Protein AF-X1D4L1-F1 (afdb_monomer)

InterPro domains:
  IPR003759 Cobalamin (vitamin B12)-binding module, cap domain [PF02607] (6-71)
  IPR003759 Cobalamin (vitamin B12)-binding module, cap domain [PS51337] (1-83)
  IPR003759 Cobalamin (vitamin B12)-binding module, cap domain [SM01018] (1-79)
  IPR036594 Methionine synthase domain [G3DSA:1.10.1240.10] (2-73)
  IPR036594 Methionine synthase domain [SSF47644] (5-77)

Nearest PDB structures (foldseek):
  5c8d-assembly2_E  TM=7.628E-01  e=3.275E+00  Thermus thermophilus HB27
  5c8d-assembly1_A  TM=7.175E-01  e=3.076E+00  Thermus thermophilus HB27
  8c31-assembly1_A  TM=6.372E-01  e=2.888E+00  Thermus thermophilus HB27
  6b87-assembly1_A-2  TM=2.746E-01  e=7.896E+00  synthetic construct

Mean predicted aligned error: 6.62 Å

Secondary structure (DSSP, 8-state):
--HHHHHHTT-HHHHHHHHHHHHHTT--HHHHHHHHHHHHHHHHHHHHTTSS-HHHHHHHHHHHHHHHHHHHHHHHHHHHHHGGGS--

pLDDT: mean 84.49, std 14.39, range [43.62, 95.25]

Structure (mmCIF, N/CA/C/O backbone):
data_AF-X1D4L1-F1
#
_entry.id   AF-X1D4L1-F1
#
loop_
_atom_site.group_PDB
_atom_site.id
_atom_site.type_symbol
_atom_site.label_atom_id
_atom_site.label_alt_id
_atom_site.label_comp_id
_atom_site.label_asym_id
_atom_site.label_entity_id
_atom_site.label_seq_id
_atom_site.pdbx_PDB_ins_code
_atom_site.Cartn_x
_atom_site.Cartn_y
_atom_site.Cartn_z
_atom_site.occupancy
_atom_site.B_iso_or_equiv
_atom_site.auth_seq_id
_atom_site.auth_comp_id
_atom_site.auth_asym_id
_atom_site.auth_atom_id
_atom_site.pdbx_PDB_model_num
ATOM 1 N N . MET A 1 1 ? 2.075 -16.305 -2.247 1.00 57.91 1 MET A N 1
ATOM 2 C CA . MET A 1 1 ? 1.863 -14.990 -1.618 1.00 57.91 1 MET A CA 1
ATOM 3 C C . MET 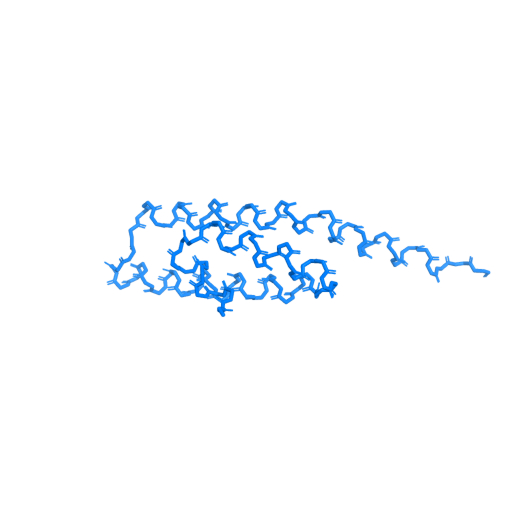A 1 1 ? 1.267 -14.058 -2.649 1.00 57.91 1 MET A C 1
ATOM 5 O O . MET A 1 1 ? 1.722 -14.076 -3.788 1.00 57.91 1 MET A O 1
ATOM 9 N N . ASP A 1 2 ? 0.240 -13.313 -2.264 1.00 86.25 2 ASP A N 1
ATOM 10 C CA . ASP A 1 2 ? -0.453 -12.358 -3.127 1.00 86.25 2 ASP A CA 1
ATOM 11 C C . ASP A 1 2 ? 0.095 -10.946 -2.859 1.00 86.25 2 ASP A C 1
ATOM 13 O O . ASP A 1 2 ? 0.140 -10.515 -1.710 1.00 86.25 2 ASP A O 1
ATOM 17 N N . PHE A 1 3 ? 0.551 -10.242 -3.900 1.00 90.06 3 PHE A N 1
ATOM 18 C CA . PHE A 1 3 ? 1.237 -8.945 -3.771 1.00 90.06 3 PHE A CA 1
ATOM 19 C C . PHE A 1 3 ? 0.365 -7.876 -3.099 1.00 90.06 3 PHE A C 1
ATOM 21 O O . PHE A 1 3 ? 0.867 -7.076 -2.315 1.00 90.06 3 PHE A O 1
ATOM 28 N N . ILE A 1 4 ? -0.947 -7.897 -3.352 1.00 93.25 4 ILE A N 1
ATOM 29 C CA . ILE A 1 4 ? -1.903 -6.961 -2.746 1.00 93.25 4 ILE A CA 1
ATOM 30 C C . ILE A 1 4 ? -1.980 -7.200 -1.240 1.00 93.25 4 ILE A C 1
ATOM 32 O O . ILE A 1 4 ? -2.017 -6.253 -0.460 1.00 93.25 4 ILE A O 1
ATOM 36 N N . THR A 1 5 ? -1.993 -8.469 -0.829 1.00 93.75 5 THR A N 1
ATOM 37 C CA . THR A 1 5 ? -2.088 -8.839 0.588 1.00 93.75 5 THR A CA 1
ATOM 38 C C . THR A 1 5 ? -0.875 -8.340 1.364 1.00 93.75 5 THR A C 1
ATOM 40 O O . THR A 1 5 ? -1.057 -7.701 2.392 1.00 93.75 5 THR A O 1
ATOM 43 N N . GLU A 1 6 ? 0.337 -8.524 0.836 1.00 94.50 6 GLU A N 1
ATOM 44 C CA . GLU A 1 6 ? 1.562 -8.048 1.498 1.00 94.50 6 GLU A CA 1
ATOM 45 C C . GLU A 1 6 ? 1.585 -6.517 1.656 1.00 94.50 6 GLU A C 1
ATOM 47 O O . GLU A 1 6 ? 2.024 -6.014 2.689 1.00 94.50 6 GLU A O 1
ATOM 52 N N . ILE A 1 7 ? 1.065 -5.767 0.672 1.00 93.56 7 ILE A N 1
ATOM 53 C CA . ILE A 1 7 ? 0.938 -4.303 0.773 1.00 93.56 7 ILE A CA 1
ATOM 54 C C . ILE A 1 7 ? -0.068 -3.926 1.856 1.00 93.56 7 ILE A C 1
ATOM 56 O O . ILE A 1 7 ? 0.188 -3.022 2.650 1.00 93.56 7 ILE A O 1
ATOM 60 N N . VAL A 1 8 ? -1.224 -4.594 1.879 1.00 93.81 8 VAL A N 1
ATOM 61 C CA . VAL A 1 8 ? -2.261 -4.332 2.879 1.00 93.81 8 VAL A CA 1
ATOM 62 C C . VAL A 1 8 ? -1.722 -4.629 4.271 1.00 93.81 8 VAL A C 1
ATOM 64 O O . VAL A 1 8 ? -1.876 -3.782 5.135 1.00 93.81 8 VAL A O 1
ATOM 67 N N . GLU A 1 9 ? -1.042 -5.757 4.475 1.00 93.38 9 GLU A N 1
ATOM 68 C CA . GLU A 1 9 ? -0.452 -6.145 5.763 1.00 93.38 9 GLU A CA 1
ATOM 69 C C . GLU A 1 9 ? 0.797 -5.341 6.158 1.00 93.38 9 GLU A C 1
ATOM 71 O O . GLU A 1 9 ? 1.339 -5.563 7.237 1.00 93.38 9 GLU A O 1
ATOM 76 N N . LEU A 1 10 ? 1.213 -4.365 5.341 1.00 92.19 10 LEU A N 1
ATOM 77 C CA . LEU A 1 10 ? 2.369 -3.496 5.584 1.00 92.19 10 LEU A CA 1
ATOM 78 C C . LEU A 1 10 ? 3.707 -4.260 5.662 1.00 92.19 10 LEU A C 1
ATOM 80 O O . LEU A 1 10 ? 4.658 -3.795 6.291 1.00 92.19 10 LEU A O 1
ATOM 84 N N . ASN A 1 11 ? 3.806 -5.413 4.994 1.00 94.06 11 ASN A N 1
ATOM 85 C CA . ASN A 1 11 ? 5.017 -6.235 4.950 1.00 94.06 11 ASN A CA 1
ATOM 86 C C . ASN A 1 11 ? 6.008 -5.692 3.908 1.00 94.06 11 ASN A C 1
ATOM 88 O O . ASN A 1 11 ? 6.177 -6.272 2.834 1.00 94.06 11 ASN A O 1
ATOM 92 N N . GLU A 1 12 ? 6.663 -4.571 4.216 1.00 92.50 12 GLU A N 1
ATOM 93 C CA . GLU A 1 12 ? 7.584 -3.870 3.306 1.00 92.50 12 GLU A CA 1
ATOM 94 C C . GLU A 1 12 ? 8.609 -4.803 2.639 1.00 92.50 12 GLU A C 1
ATOM 96 O O . GLU A 1 12 ? 8.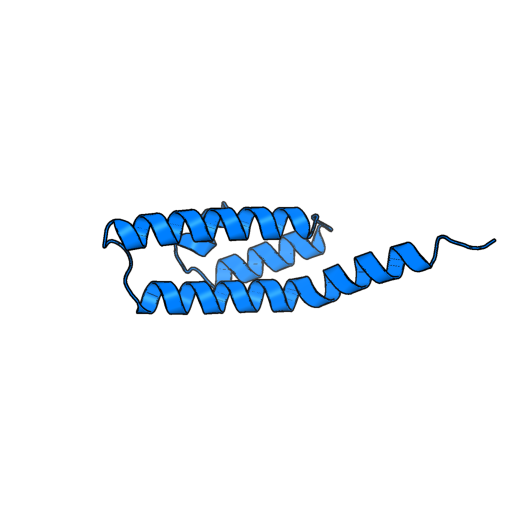731 -4.802 1.413 1.00 92.50 12 GLU A O 1
ATOM 101 N N . GLU A 1 13 ? 9.308 -5.631 3.422 1.00 92.62 13 GLU A N 1
ATOM 102 C CA . GLU A 1 13 ? 10.353 -6.526 2.908 1.00 92.62 13 GLU A CA 1
ATOM 103 C C . GLU A 1 13 ? 9.804 -7.482 1.837 1.00 92.62 13 GLU A C 1
ATOM 105 O O . GLU A 1 13 ? 10.330 -7.540 0.721 1.00 92.62 13 GLU A O 1
ATOM 110 N N . ASN A 1 14 ? 8.683 -8.150 2.128 1.00 93.81 14 ASN A N 1
ATOM 111 C CA . ASN A 1 14 ? 8.037 -9.075 1.196 1.00 93.81 14 ASN A CA 1
ATOM 112 C C . ASN A 1 14 ? 7.533 -8.358 -0.061 1.00 93.81 14 ASN A C 1
ATOM 114 O O . ASN A 1 14 ? 7.651 -8.888 -1.168 1.00 93.81 14 ASN A O 1
ATOM 118 N N . VAL A 1 15 ? 6.969 -7.155 0.094 1.00 94.19 15 VAL A N 1
ATOM 119 C CA . VAL A 1 15 ? 6.500 -6.337 -1.031 1.00 94.19 15 VAL A CA 1
ATOM 120 C C . VAL A 1 15 ? 7.660 -6.011 -1.965 1.00 94.19 15 VAL A C 1
ATOM 122 O O . VAL A 1 15 ? 7.539 -6.205 -3.175 1.00 94.19 15 VAL A O 1
ATOM 125 N N . LEU A 1 16 ? 8.797 -5.564 -1.433 1.00 92.12 16 LEU A N 1
ATOM 126 C CA . LEU A 1 16 ? 9.967 -5.231 -2.244 1.00 92.12 16 LEU A CA 1
ATOM 127 C C . LEU A 1 16 ? 10.574 -6.464 -2.921 1.00 92.12 16 LEU A C 1
ATOM 129 O O . LEU A 1 16 ? 10.968 -6.384 -4.087 1.00 92.12 16 LEU A O 1
ATOM 133 N N . GLU A 1 17 ? 10.625 -7.611 -2.240 1.00 93.19 17 GLU A N 1
ATOM 134 C CA . GLU A 1 17 ? 11.078 -8.868 -2.845 1.00 93.19 17 GLU A CA 1
ATOM 135 C C . GLU A 1 17 ? 10.171 -9.309 -4.002 1.00 93.19 17 GLU A C 1
ATOM 137 O O . GLU A 1 17 ? 10.655 -9.605 -5.100 1.00 93.19 17 GLU A O 1
ATOM 142 N N . LEU A 1 18 ? 8.851 -9.303 -3.794 1.00 92.25 18 LEU A N 1
ATOM 143 C CA . LEU A 1 18 ? 7.871 -9.638 -4.830 1.00 92.25 18 LEU A CA 1
ATOM 144 C C . LEU A 1 18 ? 7.926 -8.661 -6.003 1.00 92.25 18 LEU A C 1
ATOM 146 O O . LEU A 1 18 ? 7.874 -9.095 -7.156 1.00 92.25 18 LEU A O 1
ATOM 150 N N . LEU A 1 19 ? 8.055 -7.362 -5.725 1.00 91.50 19 LEU A N 1
ATOM 151 C CA . LEU A 1 19 ? 8.189 -6.338 -6.751 1.00 91.50 19 LEU A CA 1
ATOM 152 C C . LEU A 1 19 ? 9.427 -6.598 -7.606 1.00 91.50 19 LEU A C 1
ATOM 154 O O . LEU A 1 19 ? 9.317 -6.695 -8.826 1.00 91.50 19 LEU A O 1
ATOM 158 N N . LYS A 1 20 ? 10.596 -6.776 -6.983 1.00 89.50 20 LYS A N 1
ATOM 159 C CA . LYS A 1 20 ? 11.845 -7.061 -7.701 1.00 89.50 20 LYS A CA 1
ATOM 160 C C . LYS A 1 20 ? 11.727 -8.311 -8.559 1.00 89.50 20 LYS A C 1
ATOM 162 O O . LYS A 1 20 ? 12.165 -8.290 -9.707 1.00 89.50 20 LYS A O 1
ATOM 167 N N . LYS A 1 21 ? 11.097 -9.367 -8.039 1.00 90.56 21 LYS A N 1
ATOM 168 C CA . LYS A 1 21 ? 10.854 -10.601 -8.791 1.00 90.56 21 LYS A CA 1
ATOM 169 C C . LYS A 1 21 ? 9.975 -10.358 -10.021 1.00 90.56 21 LYS A C 1
ATOM 171 O O . LYS A 1 21 ? 10.373 -10.715 -11.123 1.00 90.56 21 LYS A O 1
ATOM 176 N N . ARG A 1 22 ? 8.846 -9.658 -9.866 1.00 88.62 22 ARG A N 1
ATOM 177 C CA . ARG A 1 22 ? 7.971 -9.280 -10.992 1.00 88.62 22 ARG A CA 1
ATOM 178 C C . ARG A 1 22 ? 8.709 -8.444 -12.039 1.00 88.62 22 ARG A C 1
ATOM 180 O O . ARG A 1 22 ? 8.599 -8.701 -13.233 1.00 88.62 22 ARG A O 1
ATOM 187 N N . LEU A 1 23 ? 9.522 -7.483 -11.601 1.00 84.38 23 LEU A N 1
ATOM 188 C CA . LEU A 1 23 ? 10.335 -6.670 -12.505 1.00 84.38 23 LEU A CA 1
ATOM 189 C C . LEU A 1 23 ? 11.400 -7.500 -13.240 1.00 84.38 23 LEU A C 1
ATOM 191 O O . LEU A 1 23 ? 11.677 -7.246 -14.414 1.00 84.38 23 LEU A O 1
ATOM 195 N N . GLN A 1 24 ? 12.012 -8.488 -12.584 1.00 86.50 24 GLN A N 1
ATOM 196 C CA . GLN A 1 24 ? 12.944 -9.422 -13.228 1.00 86.50 24 GLN A CA 1
ATOM 197 C C . GLN A 1 24 ? 12.250 -10.288 -14.284 1.00 86.50 24 GLN A C 1
ATOM 199 O O . GLN A 1 24 ? 12.805 -10.478 -15.366 1.00 86.50 24 GLN A O 1
ATOM 204 N N . ASP A 1 25 ? 11.017 -10.712 -14.016 1.00 85.81 25 ASP A N 1
ATOM 205 C CA . ASP A 1 25 ? 10.200 -11.517 -14.928 1.00 85.81 25 ASP A CA 1
ATOM 206 C C . ASP A 1 25 ? 9.638 -10.717 -16.128 1.00 85.81 25 ASP A C 1
ATOM 208 O O . ASP A 1 25 ? 8.913 -11.271 -16.951 1.00 85.81 25 ASP A O 1
ATOM 212 N N . ASN A 1 26 ? 10.010 -9.436 -16.285 1.00 78.19 26 ASN A N 1
ATOM 213 C CA . ASN A 1 26 ? 9.451 -8.505 -17.281 1.00 78.19 26 ASN A CA 1
ATOM 214 C C . ASN A 1 26 ? 7.921 -8.370 -17.187 1.00 78.19 26 ASN A C 1
ATOM 216 O O . ASN A 1 26 ? 7.248 -8.169 -18.199 1.00 78.19 26 ASN A O 1
ATOM 220 N N . ASP A 1 27 ? 7.378 -8.461 -15.972 1.00 80.69 27 ASP A N 1
ATOM 221 C CA . ASP A 1 27 ? 5.964 -8.192 -15.732 1.00 80.69 27 ASP A CA 1
ATOM 222 C C . ASP A 1 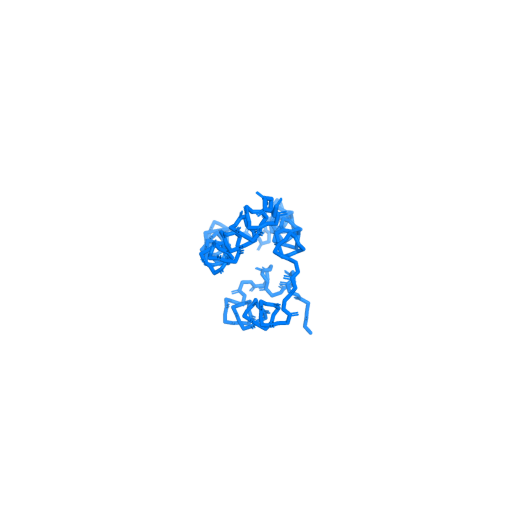27 ? 5.615 -6.743 -16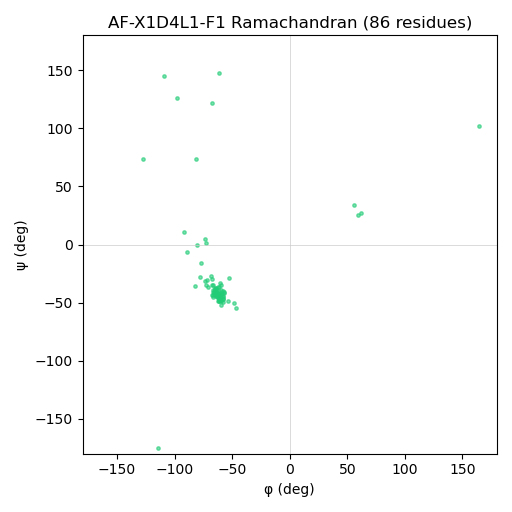.110 1.00 80.69 27 ASP A C 1
ATOM 224 O O . ASP A 1 27 ? 6.446 -5.832 -15.999 1.00 80.69 27 ASP A O 1
ATOM 228 N N . ASP A 1 28 ? 4.385 -6.529 -16.579 1.00 83.38 28 ASP A N 1
ATOM 229 C CA . ASP A 1 28 ? 3.939 -5.213 -17.025 1.00 83.38 28 ASP A CA 1
ATOM 230 C C . ASP A 1 28 ? 3.856 -4.245 -15.824 1.00 83.38 28 ASP A C 1
ATOM 232 O O . ASP A 1 28 ? 3.097 -4.493 -14.878 1.00 83.38 28 ASP A O 1
ATOM 236 N N . PRO A 1 29 ? 4.575 -3.106 -15.845 1.00 83.50 29 PRO A N 1
ATOM 237 C CA . PRO A 1 29 ? 4.495 -2.091 -14.794 1.00 83.50 29 PRO A CA 1
ATOM 238 C C . PRO A 1 29 ? 3.062 -1.619 -14.494 1.00 83.50 29 PRO A C 1
ATOM 240 O O . PRO A 1 29 ? 2.758 -1.226 -13.364 1.00 83.50 29 PRO A O 1
ATOM 243 N N . LEU A 1 30 ? 2.169 -1.658 -15.489 1.00 84.56 30 LEU A N 1
ATOM 244 C CA . LEU A 1 30 ? 0.761 -1.305 -15.335 1.00 84.56 30 LEU A CA 1
ATOM 245 C C . LEU A 1 30 ? 0.005 -2.304 -14.453 1.00 84.56 30 LEU A C 1
ATOM 247 O O . LEU A 1 30 ? -0.851 -1.875 -13.679 1.00 84.56 30 LEU A O 1
ATOM 251 N N . ASN A 1 31 ? 0.341 -3.597 -14.508 1.00 88.25 31 ASN A N 1
ATOM 252 C CA . ASN A 1 31 ? -0.257 -4.610 -13.632 1.00 88.25 31 ASN A CA 1
ATOM 253 C C . ASN A 1 31 ? 0.116 -4.347 -12.173 1.00 88.25 31 ASN A C 1
ATOM 255 O O . ASN A 1 31 ? -0.745 -4.368 -11.293 1.00 88.25 31 ASN A O 1
ATOM 259 N N . VAL A 1 32 ? 1.386 -4.016 -11.921 1.00 89.19 32 VAL A N 1
ATOM 260 C CA . VAL A 1 32 ? 1.856 -3.638 -10.582 1.00 89.19 32 VAL A CA 1
ATOM 261 C C . VAL A 1 32 ? 1.106 -2.402 -10.081 1.00 89.19 32 VAL A C 1
ATOM 263 O O . VAL A 1 32 ? 0.617 -2.397 -8.954 1.00 89.19 32 VAL A O 1
ATOM 266 N N . MET A 1 33 ? 0.945 -1.371 -10.917 1.00 87.88 33 MET A N 1
ATOM 267 C CA . MET A 1 33 ? 0.163 -0.182 -10.554 1.00 87.88 33 MET A CA 1
ATOM 268 C C . MET A 1 33 ? -1.309 -0.495 -10.252 1.00 87.88 33 MET A C 1
ATOM 270 O O . MET A 1 33 ? -1.900 0.149 -9.383 1.00 87.88 33 MET A O 1
ATOM 274 N N . ASP A 1 34 ? -1.921 -1.440 -10.965 1.00 91.38 34 ASP A N 1
ATOM 275 C CA . ASP A 1 34 ? -3.305 -1.852 -10.721 1.00 91.38 34 ASP A CA 1
ATOM 276 C C . ASP A 1 34 ? -3.452 -2.561 -9.365 1.00 91.38 34 ASP A C 1
ATOM 278 O O . ASP A 1 34 ? -4.346 -2.232 -8.579 1.00 91.38 34 ASP A O 1
ATOM 282 N N . ASP A 1 35 ? -2.518 -3.452 -9.032 1.00 92.44 35 ASP A N 1
ATOM 283 C CA . ASP A 1 35 ? -2.476 -4.123 -7.729 1.00 92.44 35 ASP A CA 1
ATOM 284 C C . ASP A 1 35 ? -2.259 -3.132 -6.581 1.00 92.44 35 ASP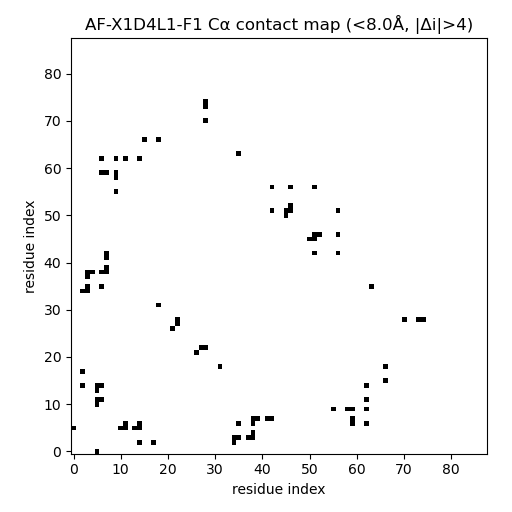 A C 1
ATOM 286 O O . ASP A 1 35 ? -2.948 -3.179 -5.559 1.00 92.44 35 ASP A O 1
ATOM 290 N N . VAL A 1 36 ? -1.368 -2.162 -6.770 1.00 91.88 36 VAL A N 1
ATOM 291 C CA . VAL A 1 36 ? -1.140 -1.075 -5.814 1.00 91.88 36 VAL A CA 1
ATOM 292 C C . VAL A 1 36 ? -2.432 -0.280 -5.555 1.00 91.88 36 VAL A C 1
ATOM 294 O O . VAL A 1 36 ? -2.788 -0.030 -4.401 1.00 91.88 36 VAL A O 1
ATOM 297 N N . LYS A 1 37 ? -3.203 0.057 -6.600 1.00 91.62 37 LYS A N 1
ATOM 298 C CA . LYS A 1 37 ? -4.505 0.741 -6.452 1.00 91.62 37 LYS A CA 1
ATOM 299 C C . LYS A 1 37 ? -5.530 -0.104 -5.697 1.00 91.62 37 LYS A C 1
ATOM 301 O O . LYS A 1 37 ? -6.260 0.429 -4.858 1.00 91.62 37 LYS A O 1
ATOM 306 N N . LYS A 1 38 ? -5.600 -1.411 -5.974 1.00 94.06 38 LYS A N 1
ATOM 307 C CA . LYS A 1 38 ? -6.475 -2.337 -5.231 1.00 94.06 38 LYS A CA 1
ATOM 308 C C . LYS A 1 38 ? -6.098 -2.375 -3.752 1.00 94.06 38 LYS A C 1
ATOM 310 O O . LYS A 1 38 ? -6.982 -2.293 -2.903 1.00 94.06 38 LYS A O 1
ATOM 315 N N . SER A 1 39 ? -4.802 -2.413 -3.458 1.00 93.75 39 SER A N 1
ATOM 316 C CA . SER A 1 39 ? -4.267 -2.389 -2.093 1.00 93.75 39 SER A CA 1
ATOM 317 C C . SER A 1 39 ? -4.694 -1.118 -1.356 1.00 93.75 39 SER A C 1
ATOM 319 O O . SER A 1 39 ? -5.263 -1.197 -0.270 1.00 93.75 39 SER A O 1
ATOM 321 N N . MET A 1 40 ? -4.542 0.054 -1.988 1.00 91.25 40 MET A N 1
ATOM 322 C CA . MET A 1 40 ? -4.996 1.334 -1.423 1.00 91.25 40 MET A CA 1
ATOM 323 C C . MET A 1 40 ? -6.491 1.350 -1.111 1.00 91.25 40 MET A C 1
ATOM 325 O O . MET A 1 40 ? -6.898 1.886 -0.082 1.00 91.25 40 MET A O 1
ATOM 329 N N . LYS A 1 41 ? -7.319 0.758 -1.980 1.00 93.81 41 LYS A N 1
ATOM 330 C CA . LYS A 1 41 ? -8.760 0.656 -1.734 1.00 93.81 41 LYS A CA 1
ATOM 331 C C . LYS A 1 41 ? -9.043 -0.155 -0.467 1.00 93.81 41 LYS A C 1
ATOM 333 O O . LYS A 1 41 ? -9.792 0.307 0.386 1.00 93.81 41 LYS A O 1
ATOM 338 N N . ILE A 1 42 ? -8.392 -1.308 -0.312 1.00 94.50 42 ILE A N 1
ATOM 339 C CA . ILE A 1 42 ? -8.553 -2.180 0.862 1.00 94.50 42 ILE A CA 1
ATOM 340 C C . ILE A 1 42 ? -8.088 -1.476 2.143 1.00 94.50 42 ILE A C 1
ATOM 342 O O . ILE A 1 42 ? -8.776 -1.536 3.160 1.00 94.50 42 ILE A O 1
ATOM 346 N N . ILE A 1 43 ? -6.952 -0.779 2.094 1.00 93.25 43 ILE A N 1
ATOM 347 C CA . ILE A 1 43 ? -6.425 0.014 3.213 1.00 93.25 43 ILE A CA 1
ATOM 348 C C . ILE A 1 43 ? -7.415 1.127 3.589 1.00 93.25 43 ILE A C 1
ATOM 350 O O . ILE A 1 43 ? -7.711 1.314 4.767 1.00 93.25 43 ILE A O 1
ATOM 354 N N . GLY A 1 44 ? -7.988 1.827 2.604 1.00 91.62 44 GLY A N 1
ATOM 355 C CA . GLY A 1 44 ? -9.009 2.853 2.830 1.00 91.62 44 GLY A CA 1
ATOM 356 C C . GLY A 1 44 ? -10.309 2.299 3.426 1.00 91.62 44 GLY A C 1
ATOM 357 O O . GLY A 1 44 ? -10.897 2.918 4.317 1.00 91.62 44 GLY A O 1
ATOM 358 N N . ASP A 1 45 ? -10.733 1.109 2.998 1.00 94.75 45 ASP A N 1
ATOM 359 C CA . ASP A 1 45 ? -11.863 0.386 3.590 1.00 94.75 45 ASP A CA 1
ATOM 360 C C . ASP A 1 45 ? -11.572 -0.012 5.051 1.00 94.75 45 ASP A C 1
ATOM 362 O O . ASP A 1 45 ? -12.414 0.200 5.927 1.00 94.75 45 ASP A O 1
ATOM 366 N N . LYS A 1 46 ? -10.370 -0.526 5.352 1.00 93.19 46 LYS A N 1
ATOM 367 C CA . LYS A 1 46 ? -9.925 -0.856 6.722 1.00 93.19 46 LYS A CA 1
ATOM 368 C C . LYS A 1 46 ? -9.846 0.380 7.617 1.00 93.19 46 LYS A C 1
ATOM 370 O O . LYS A 1 46 ? -10.301 0.344 8.761 1.00 93.19 46 LYS A O 1
ATOM 375 N N . PHE A 1 47 ? -9.339 1.493 7.093 1.00 92.31 47 PHE A N 1
ATOM 376 C CA . PHE A 1 47 ? -9.331 2.776 7.795 1.00 92.31 47 PHE A CA 1
ATOM 377 C C . PHE A 1 47 ? -10.756 3.261 8.097 1.00 92.31 47 PHE A C 1
ATOM 379 O O . PHE A 1 47 ? -11.066 3.633 9.227 1.00 92.31 47 PHE A O 1
ATOM 386 N N . SER A 1 48 ? -11.667 3.163 7.122 1.00 93.00 48 SER A N 1
ATOM 387 C CA . SER A 1 48 ? -13.085 3.514 7.306 1.00 93.00 48 SER A CA 1
ATOM 388 C C . SER A 1 48 ? -13.764 2.656 8.380 1.00 93.00 48 SER A C 1
ATOM 390 O O . SER A 1 48 ? -14.627 3.141 9.114 1.00 93.00 48 SER A O 1
ATOM 392 N N . LYS A 1 49 ? -13.343 1.393 8.519 1.00 95.25 49 LYS A N 1
ATOM 393 C CA . LYS A 1 49 ? -13.797 0.469 9.569 1.00 95.25 49 LYS A CA 1
ATOM 394 C C . LYS A 1 49 ? -13.111 0.672 10.923 1.00 95.25 49 LYS A C 1
ATOM 396 O O . LYS A 1 49 ? -13.462 -0.029 11.868 1.00 95.25 49 LYS A O 1
ATOM 401 N N . LYS A 1 50 ? -12.187 1.634 11.044 1.00 92.62 50 LYS A N 1
ATOM 402 C CA . LYS A 1 50 ? -11.337 1.853 12.230 1.00 92.62 50 LYS A CA 1
ATOM 403 C C . LYS A 1 50 ? -10.469 0.641 12.587 1.00 92.62 50 LYS A C 1
ATOM 405 O O . LYS A 1 50 ? -10.116 0.461 13.748 1.00 92.62 50 LYS A O 1
ATOM 410 N N . GLU A 1 51 ? -10.159 -0.197 11.601 1.00 91.94 51 GLU A N 1
ATOM 411 C CA . GLU A 1 51 ? -9.187 -1.280 11.754 1.00 91.94 51 GLU A CA 1
ATOM 412 C C . GLU A 1 51 ? -7.764 -0.750 11.578 1.00 91.94 51 GLU A C 1
ATOM 414 O O . GLU A 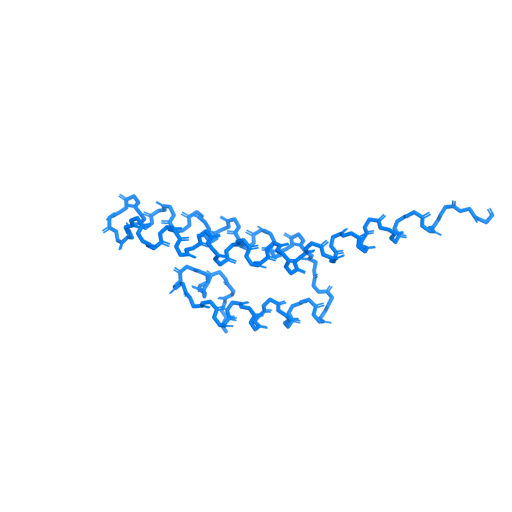1 51 ? -6.868 -1.210 12.274 1.00 91.94 51 GLU A O 1
ATOM 419 N N . TYR A 1 52 ? -7.574 0.218 10.670 1.00 92.44 52 TYR A N 1
ATOM 420 C CA . TYR A 1 52 ? -6.305 0.921 10.447 1.00 92.44 52 TYR A CA 1
ATOM 421 C C . TYR A 1 52 ? -6.391 2.361 10.933 1.00 92.44 52 TY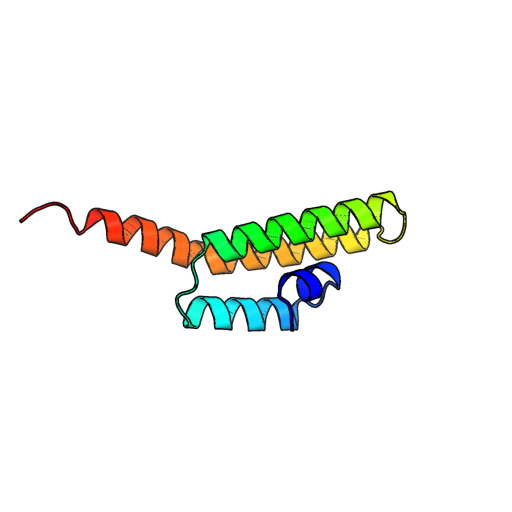R A C 1
ATOM 423 O O . TYR A 1 52 ? -7.426 3.018 10.787 1.00 92.44 52 TYR A O 1
ATOM 431 N N . PHE A 1 53 ? -5.281 2.857 11.466 1.00 91.94 53 PHE A N 1
ATOM 432 C CA . PHE A 1 53 ? -5.130 4.224 11.941 1.00 91.94 53 PHE A CA 1
ATOM 433 C C . PHE A 1 53 ? -4.118 5.012 11.099 1.00 91.94 53 PHE A C 1
ATOM 435 O O . PHE A 1 53 ? -3.638 4.573 10.053 1.00 91.94 53 PHE A O 1
ATOM 442 N N . LEU A 1 54 ? -3.843 6.245 11.530 1.00 92.12 54 LEU A N 1
ATOM 443 C CA . LEU A 1 54 ? -2.939 7.158 10.836 1.00 92.12 54 LEU A CA 1
ATOM 444 C C . LEU A 1 54 ? -1.517 6.588 10.629 1.00 92.12 54 LEU A C 1
ATOM 446 O O . LEU A 1 54 ? -0.991 6.782 9.535 1.00 92.12 54 LEU A O 1
ATOM 450 N N . PRO A 1 55 ? -0.891 5.886 11.599 1.00 93.56 55 PRO A N 1
ATOM 451 C CA . PRO A 1 55 ? 0.433 5.293 11.395 1.00 93.56 55 PRO A CA 1
ATOM 452 C C . PRO A 1 55 ? 0.458 4.269 10.255 1.00 93.56 55 PRO A C 1
ATOM 454 O O . PRO A 1 55 ? 1.353 4.308 9.417 1.00 93.56 55 PRO A O 1
ATOM 457 N N . GLU A 1 56 ? -0.555 3.412 10.173 1.00 92.94 56 GLU A N 1
ATOM 458 C CA . GLU A 1 56 ? -0.703 2.396 9.130 1.00 92.94 56 GLU A CA 1
ATOM 459 C C . GLU A 1 56 ? -0.905 3.033 7.752 1.00 92.94 56 GLU A C 1
ATOM 461 O O . GLU A 1 56 ? -0.319 2.587 6.766 1.00 92.94 56 GLU A O 1
ATOM 466 N N . LEU A 1 57 ? -1.668 4.130 7.676 1.00 91.00 57 LEU A N 1
ATOM 467 C CA . LEU A 1 57 ? -1.791 4.909 6.442 1.00 91.00 57 LEU A CA 1
ATOM 468 C C . LEU A 1 57 ? -0.449 5.502 6.006 1.00 91.00 57 LEU A C 1
ATOM 470 O O . LEU A 1 57 ? -0.099 5.404 4.830 1.00 91.00 57 LEU A O 1
ATOM 474 N N . ILE A 1 58 ? 0.307 6.088 6.938 1.00 92.62 58 ILE A N 1
ATOM 475 C CA . ILE A 1 58 ? 1.629 6.657 6.651 1.00 92.62 58 ILE A CA 1
ATOM 476 C C . ILE A 1 58 ? 2.575 5.559 6.156 1.00 92.62 58 ILE A C 1
ATOM 478 O O . ILE A 1 58 ? 3.187 5.718 5.103 1.00 92.62 58 ILE A O 1
ATOM 482 N N . MET A 1 59 ? 2.637 4.426 6.860 1.00 92.56 59 MET A N 1
ATOM 483 C CA . MET A 1 59 ? 3.488 3.292 6.494 1.00 92.56 59 MET A CA 1
ATOM 484 C C . MET A 1 59 ? 3.121 2.725 5.123 1.00 92.56 59 MET A C 1
ATOM 486 O O . MET A 1 59 ? 4.001 2.497 4.296 1.00 92.56 59 MET A O 1
ATOM 490 N N . SER A 1 60 ? 1.826 2.571 4.831 1.00 93.00 60 SER A N 1
ATOM 491 C CA . SER A 1 60 ? 1.398 2.148 3.498 1.00 93.00 60 SER A CA 1
ATOM 492 C C . SER A 1 60 ? 1.866 3.126 2.419 1.00 93.00 60 SER A C 1
ATOM 494 O O . SER A 1 60 ? 2.376 2.697 1.387 1.00 93.00 60 SER A O 1
ATOM 496 N N . GLY A 1 61 ? 1.766 4.436 2.674 1.00 92.44 61 GLY A N 1
ATOM 497 C CA . GLY A 1 61 ? 2.234 5.484 1.770 1.00 92.44 61 GLY A CA 1
ATOM 498 C C . GLY A 1 61 ? 3.735 5.406 1.482 1.00 92.44 61 GLY A C 1
ATOM 499 O O . GLY A 1 61 ? 4.138 5.580 0.332 1.00 92.44 61 GLY A O 1
ATOM 500 N N . GLU A 1 62 ? 4.548 5.085 2.488 1.00 93.88 62 GLU A N 1
ATOM 501 C CA . GLU A 1 62 ? 5.991 4.873 2.324 1.00 93.88 62 GLU A CA 1
ATOM 502 C C . GLU A 1 62 ? 6.295 3.630 1.473 1.00 93.88 62 GLU A C 1
ATOM 504 O O . GLU A 1 62 ? 7.102 3.707 0.546 1.00 93.88 62 GLU A O 1
ATOM 509 N N . ILE A 1 63 ? 5.597 2.512 1.703 1.00 94.00 63 ILE A N 1
ATOM 510 C CA . ILE A 1 63 ? 5.726 1.295 0.879 1.00 94.00 63 ILE A CA 1
ATOM 511 C C . ILE A 1 63 ? 5.364 1.606 -0.580 1.00 94.00 63 ILE A C 1
ATOM 513 O O . ILE A 1 63 ? 6.116 1.304 -1.506 1.00 94.00 63 ILE A O 1
ATOM 517 N N . LEU A 1 64 ? 4.227 2.271 -0.791 1.00 91.25 64 LEU A N 1
ATOM 518 C CA . LEU A 1 64 ? 3.764 2.751 -2.093 1.00 91.25 64 LEU A CA 1
ATOM 519 C C . LEU A 1 64 ? 4.827 3.603 -2.800 1.00 91.25 64 LEU A C 1
ATOM 521 O O . LEU A 1 64 ? 5.120 3.381 -3.976 1.00 91.25 64 LEU A O 1
ATOM 525 N N . ARG A 1 65 ? 5.413 4.568 -2.087 1.00 91.62 65 ARG A N 1
ATOM 526 C CA . ARG A 1 65 ? 6.470 5.443 -2.603 1.00 91.62 65 ARG A CA 1
ATOM 527 C C . ARG A 1 65 ? 7.674 4.628 -3.081 1.00 91.62 65 ARG A C 1
ATOM 529 O O . ARG A 1 65 ? 8.122 4.853 -4.204 1.00 91.62 65 ARG A O 1
ATOM 536 N N . GLN A 1 66 ? 8.137 3.659 -2.293 1.00 92.69 66 GLN A N 1
ATOM 537 C CA . GLN A 1 66 ? 9.255 2.789 -2.673 1.00 92.69 66 GLN A CA 1
ATOM 538 C C . GLN A 1 66 ? 8.938 1.945 -3.916 1.00 92.69 66 GLN A C 1
ATOM 540 O O . GLN A 1 66 ? 9.773 1.836 -4.815 1.00 92.69 66 GLN A O 1
ATOM 545 N N . ILE A 1 67 ? 7.710 1.421 -4.032 1.00 91.44 67 ILE A N 1
ATOM 546 C CA . ILE A 1 67 ? 7.269 0.702 -5.238 1.00 91.44 67 ILE A CA 1
ATOM 547 C C . ILE A 1 67 ? 7.385 1.600 -6.478 1.00 91.44 67 ILE A C 1
ATOM 549 O O . ILE A 1 67 ? 7.889 1.169 -7.517 1.00 91.44 67 ILE A O 1
ATOM 553 N N . PHE A 1 68 ? 6.940 2.857 -6.388 1.00 88.69 68 PHE A N 1
ATOM 554 C CA . PHE A 1 68 ? 7.040 3.804 -7.501 1.00 88.69 68 PHE A CA 1
ATOM 555 C C . PHE A 1 68 ? 8.486 4.175 -7.849 1.00 88.69 68 PHE A C 1
ATOM 557 O O . PHE A 1 68 ? 8.785 4.364 -9.029 1.00 88.69 68 PHE A O 1
ATOM 564 N N . GLU A 1 69 ? 9.379 4.271 -6.862 1.00 90.50 69 GLU A N 1
ATOM 565 C CA . GLU A 1 69 ? 10.806 4.526 -7.095 1.00 90.50 69 GLU A CA 1
ATOM 566 C C . GLU A 1 69 ? 11.461 3.378 -7.881 1.00 90.50 69 GLU A C 1
ATOM 568 O O . GLU A 1 69 ? 12.182 3.643 -8.845 1.00 90.50 69 GLU A O 1
ATOM 573 N N . GLU A 1 70 ? 11.118 2.125 -7.571 1.00 88.56 70 GLU A N 1
ATOM 574 C CA . GLU A 1 70 ? 11.593 0.941 -8.305 1.00 88.56 70 GLU A CA 1
ATOM 575 C C . GLU A 1 70 ? 10.942 0.797 -9.698 1.00 88.56 70 GLU A C 1
ATOM 577 O O . GLU A 1 70 ? 11.593 0.383 -10.661 1.00 88.56 70 GLU A O 1
ATOM 582 N N . LEU A 1 71 ? 9.664 1.172 -9.849 1.00 85.81 71 LEU A N 1
ATOM 583 C CA . LEU A 1 71 ? 8.968 1.174 -11.147 1.00 85.81 71 LEU A CA 1
ATOM 584 C C . LEU A 1 71 ? 9.449 2.294 -12.081 1.00 85.81 71 LEU A C 1
ATOM 586 O O . LEU A 1 71 ? 9.419 2.143 -13.305 1.00 85.81 71 LEU A O 1
ATOM 590 N N . GLY A 1 72 ? 9.888 3.423 -11.525 1.00 81.69 72 GLY A N 1
ATOM 591 C CA . GLY A 1 72 ? 10.341 4.606 -12.256 1.00 81.69 72 GLY A CA 1
ATOM 592 C C . GLY A 1 72 ? 11.317 4.327 -13.412 1.00 81.69 72 GLY A C 1
ATOM 593 O O . GLY A 1 72 ? 11.035 4.756 -14.538 1.00 81.69 72 GLY A O 1
ATOM 594 N N . PRO A 1 73 ? 12.454 3.632 -13.198 1.00 80.69 73 PRO A N 1
ATOM 595 C CA . PRO A 1 73 ? 13.389 3.297 -14.274 1.00 80.69 73 PRO A CA 1
ATOM 596 C C . PRO A 1 73 ? 12.746 2.440 -15.376 1.00 80.69 73 PRO A C 1
ATOM 598 O O . PRO A 1 73 ? 12.921 2.741 -16.556 1.00 80.69 73 PRO A O 1
ATOM 601 N N . ARG A 1 74 ? 11.910 1.461 -15.013 1.00 75.75 74 ARG A N 1
ATOM 602 C CA . ARG A 1 74 ? 11.235 0.549 -15.956 1.00 75.75 74 ARG A CA 1
ATOM 603 C C . ARG A 1 74 ? 10.232 1.276 -16.852 1.00 75.75 74 ARG A C 1
ATOM 605 O O . ARG A 1 74 ? 10.188 1.040 -18.058 1.00 75.75 74 ARG A O 1
ATOM 612 N N . LEU A 1 75 ? 9.473 2.215 -16.284 1.00 71.81 75 LEU A N 1
ATOM 613 C CA . LEU A 1 75 ? 8.546 3.067 -17.036 1.00 71.81 75 LEU A CA 1
ATOM 614 C C . LEU A 1 75 ? 9.284 3.976 -18.034 1.00 71.81 75 LEU A C 1
ATOM 616 O O . LEU A 1 75 ? 8.815 4.187 -19.154 1.00 71.81 75 LEU A O 1
ATOM 620 N N . LYS A 1 76 ? 10.466 4.489 -17.666 1.00 72.06 76 LYS A N 1
ATOM 621 C CA . LYS A 1 76 ? 11.311 5.292 -18.569 1.00 72.06 76 LYS A CA 1
ATOM 622 C C . LYS A 1 76 ? 11.944 4.457 -19.685 1.00 72.06 76 LYS A C 1
ATOM 624 O O . LYS A 1 76 ? 12.071 4.946 -20.812 1.00 72.06 76 LYS A O 1
ATOM 629 N N . GLU A 1 77 ? 12.330 3.217 -19.397 1.00 65.69 77 GLU A N 1
ATOM 630 C CA . GLU A 1 77 ? 12.836 2.272 -20.400 1.00 65.69 77 GLU A CA 1
ATOM 631 C C . GLU A 1 77 ? 11.752 1.860 -21.404 1.00 65.69 77 GLU A C 1
ATOM 633 O O . GLU A 1 77 ? 12.015 1.859 -22.611 1.00 65.69 77 GLU A O 1
ATOM 638 N N . ALA A 1 78 ? 10.519 1.615 -20.944 1.00 58.97 78 ALA A N 1
ATOM 639 C CA . ALA A 1 78 ? 9.370 1.360 -21.817 1.00 58.97 78 ALA A CA 1
ATOM 640 C C . ALA A 1 78 ? 9.129 2.534 -22.789 1.00 58.97 78 ALA A C 1
ATOM 642 O O . ALA A 1 78 ? 9.074 2.342 -24.005 1.00 58.97 78 ALA A O 1
ATOM 643 N N . GLN A 1 79 ? 9.135 3.774 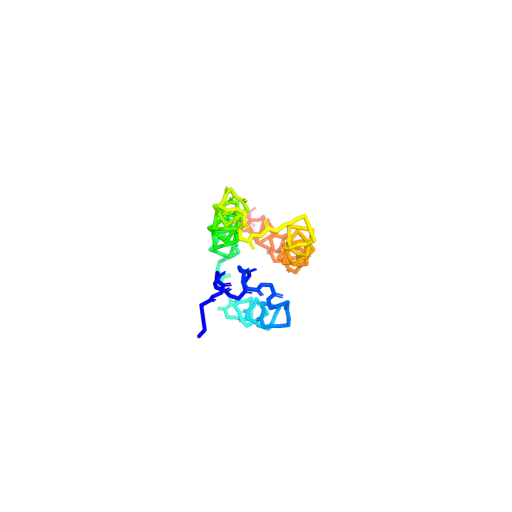-22.285 1.00 56.62 79 GLN A N 1
ATOM 644 C CA . GLN A 1 79 ? 8.972 4.977 -23.116 1.00 56.62 79 GLN A CA 1
ATOM 645 C C . GLN A 1 79 ? 10.148 5.242 -24.075 1.00 56.62 79 GLN A C 1
ATOM 647 O O . GLN A 1 79 ? 9.962 5.818 -25.150 1.00 56.62 79 GLN A O 1
ATOM 652 N N . SER A 1 80 ? 11.370 4.837 -23.716 1.00 52.97 80 SER A N 1
ATOM 653 C CA . SER A 1 80 ? 12.547 4.995 -24.587 1.00 52.97 80 SER A CA 1
ATOM 654 C C . SER A 1 80 ? 12.607 3.942 -25.698 1.00 52.97 80 SER A C 1
ATOM 656 O O . SER A 1 80 ? 13.133 4.218 -26.780 1.00 52.97 80 SER A O 1
ATOM 658 N N . SER A 1 81 ? 12.035 2.761 -25.464 1.00 49.94 81 SER A N 1
ATOM 659 C CA . SER A 1 81 ? 11.998 1.657 -26.429 1.00 49.94 81 SER A CA 1
ATOM 660 C C . SER A 1 81 ? 11.012 1.913 -27.577 1.00 49.94 81 SER A C 1
ATOM 662 O O . SER A 1 81 ? 11.291 1.553 -28.722 1.00 49.94 81 SER A O 1
ATOM 664 N N . GLU A 1 82 ? 9.919 2.638 -27.323 1.00 48.50 82 GLU A N 1
ATOM 665 C CA . GLU A 1 82 ? 8.973 3.068 -28.366 1.00 48.50 82 GLU A CA 1
ATOM 666 C C . GLU A 1 82 ? 9.552 4.115 -29.331 1.00 48.50 82 GLU A C 1
ATOM 668 O O . GLU A 1 82 ? 9.197 4.127 -30.510 1.00 48.50 82 GLU A O 1
ATOM 673 N N . LYS A 1 83 ? 10.523 4.937 -28.906 1.00 45.78 83 LYS A N 1
ATOM 674 C CA . LYS A 1 83 ? 11.167 5.918 -29.803 1.00 45.78 83 LYS A CA 1
ATOM 675 C C . LYS A 1 83 ? 12.204 5.325 -30.761 1.00 45.78 83 LYS A C 1
ATOM 677 O O . LYS A 1 83 ? 12.546 5.985 -31.739 1.00 45.78 83 LYS A O 1
ATOM 682 N N . LYS A 1 84 ? 12.702 4.100 -30.538 1.00 47.41 84 LYS A N 1
ATOM 683 C CA . LYS A 1 84 ? 13.706 3.473 -31.426 1.00 47.41 84 LYS A CA 1
ATOM 684 C C . LYS A 1 84 ? 13.124 2.652 -32.582 1.00 47.41 84 LYS A C 1
ATOM 686 O O . LYS A 1 84 ? 13.883 2.254 -33.459 1.00 47.41 84 LYS A O 1
ATOM 691 N N . LYS A 1 85 ? 11.805 2.437 -32.646 1.00 46.22 85 LYS A N 1
ATOM 692 C CA . LYS A 1 85 ? 11.158 1.671 -33.733 1.00 46.22 85 LYS A CA 1
ATOM 693 C C . LYS A 1 85 ? 10.674 2.517 -34.923 1.00 46.22 85 LYS A C 1
ATOM 695 O O . LYS A 1 85 ? 9.974 2.001 -35.785 1.00 46.22 85 LYS A O 1
ATOM 700 N N . GLY A 1 86 ? 11.053 3.796 -34.991 1.00 51.62 86 GLY A N 1
ATOM 701 C CA . GLY A 1 86 ? 10.619 4.727 -36.036 1.00 51.62 86 GLY A CA 1
ATOM 702 C C . GLY A 1 86 ? 11.769 5.440 -36.741 1.00 51.62 86 GLY A C 1
ATOM 703 O O . GLY A 1 86 ? 11.983 6.620 -36.486 1.00 51.62 86 GLY A O 1
ATOM 704 N N . LYS A 1 87 ? 12.495 4.722 -37.606 1.00 43.62 87 LYS A N 1
ATOM 705 C CA . LYS A 1 87 ? 13.044 5.170 -38.908 1.00 43.62 87 LYS A CA 1
ATOM 706 C C . LYS A 1 87 ? 14.119 4.182 -39.371 1.00 43.62 87 LYS A C 1
ATOM 708 O O . LYS A 1 87 ? 15.248 4.223 -38.889 1.00 43.62 87 LYS A O 1
ATOM 713 N N . VAL A 1 88 ? 13.737 3.316 -40.307 1.00 54.34 88 VAL A N 1
ATOM 714 C CA . VAL A 1 88 ? 14.618 2.865 -41.394 1.00 54.34 88 VAL A CA 1
ATOM 715 C C . VAL A 1 88 ? 14.234 3.637 -42.646 1.00 54.34 88 VAL A C 1
ATOM 717 O O . VAL A 1 88 ? 13.033 3.983 -4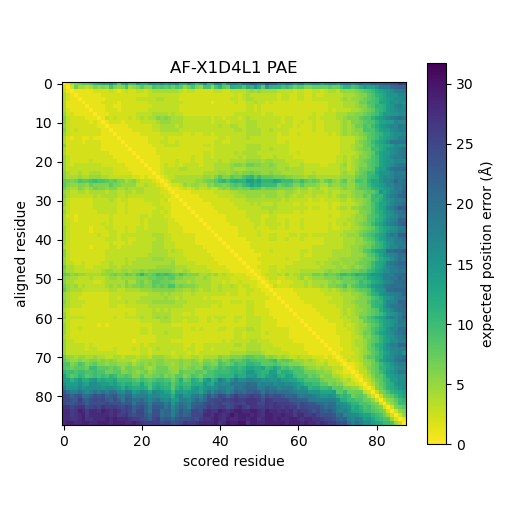2.750 1.00 54.34 88 VAL A O 1
#

Sequence (88 aa):
MDFITEIVELNEENVLELLKKRLQDNDDPLNVMDDVKKSMKIIGDKFSKKEYFLPELIMSGEILRQIFEELGPRLKEAQSSEKKKGKV

Organism: NCBI:txid412755

Solvent-accessible surface area (backbone atoms only — not comparable to full-atom values): 5024 Å² total; per-residue (Å²): 137,58,70,40,56,32,48,56,72,59,37,54,69,60,37,53,52,52,49,53,49,40,57,71,72,66,51,60,68,65,59,55,53,50,40,51,52,53,22,51,51,53,47,51,52,34,35,74,70,66,75,38,54,72,69,56,54,52,51,41,50,51,49,52,50,52,54,48,61,67,44,46,62,56,57,53,49,57,62,54,56,64,67,72,78,74,79,132

Foldseek 3Di:
DDLLVCLLVLVLVVNVVVLVVCVVVVHDLVVVVVSLVVSVVVNVVCVVVVVDDDVSVVSSVVSVVVSCVVCVVVVVVVVVVVVVVPDD

Radius of gyration: 15.38 Å; Cα contacts (8 Å, |Δi|>4): 48; chains: 1; bounding box: 28×22×54 Å